Protein AF-W1YCN0-F1 (afdb_monomer_lite)

InterPro domains:
  IPR025559 Enhanced intracellular survival protein domain [PF13530] (15-84)
  IPR036527 SCP2 sterol-binding domain superfamily [G3DSA:3.30.1050.10] (1-85)
  IPR036527 SCP2 sterol-binding domain superfamily [SSF55718] (12-84)

Foldseek 3Di:
DDDDDDVVVQQDKDWFKEQEDEPPDLVRGAIKIWIPRVDPDIDIDGPTSDPPDDHPKYAYPVVVVCCVVVVDPLVVCVVVVRMDD

Radius of gyration: 14.89 Å; chains: 1; bounding box: 28×27×50 Å

Secondary structure (DSSP, 8-state):
--PPP-TTGGG--EEEEEEEE-TT-GGG-EEEEEEESSSSS-EEEEEESS--S--SEEEEHHHHHHHHHTSS-HHHHHHTTSEE-

Structure (mmCIF, N/CA/C/O backbone):
data_AF-W1YCN0-F1
#
_entry.id   AF-W1YCN0-F1
#
loop_
_atom_site.group_PDB
_atom_site.id
_atom_site.type_symbol
_atom_site.label_atom_id
_atom_site.label_alt_id
_atom_site.label_comp_id
_atom_site.label_asym_id
_atom_site.label_entity_id
_atom_site.label_seq_id
_atom_site.pdbx_PDB_ins_code
_atom_site.Cartn_x
_atom_site.Cartn_y
_atom_site.Cartn_z
_atom_site.occupancy
_atom_site.B_iso_or_equiv
_atom_site.auth_seq_id
_atom_site.auth_comp_id
_atom_site.auth_asym_id
_atom_site.auth_atom_id
_atom_site.pdbx_PDB_model_num
ATOM 1 N N . GLU A 1 1 ? 11.992 -11.359 -33.106 1.00 51.09 1 GLU A N 1
ATOM 2 C CA . GLU A 1 1 ? 12.421 -9.948 -33.117 1.00 51.09 1 GLU A CA 1
ATOM 3 C C . GLU A 1 1 ? 12.275 -9.432 -31.692 1.00 51.09 1 GLU A C 1
ATOM 5 O O . GLU A 1 1 ? 11.178 -9.510 -31.153 1.00 51.09 1 GLU A O 1
ATOM 10 N N . ALA A 1 2 ? 13.375 -9.097 -31.014 1.00 57.72 2 ALA A N 1
ATOM 11 C CA . ALA A 1 2 ? 13.323 -8.594 -29.641 1.00 57.72 2 ALA A CA 1
ATOM 12 C C . ALA A 1 2 ? 13.159 -7.076 -29.715 1.00 57.72 2 ALA A C 1
ATOM 14 O O . ALA A 1 2 ? 14.033 -6.401 -30.254 1.00 57.72 2 ALA A O 1
ATOM 15 N N . ILE A 1 3 ? 12.035 -6.553 -29.227 1.00 68.69 3 ILE A N 1
ATOM 16 C CA . ILE A 1 3 ? 11.836 -5.106 -29.127 1.00 68.69 3 ILE A CA 1
ATOM 17 C C . ILE A 1 3 ? 12.867 -4.598 -28.109 1.00 68.69 3 ILE A C 1
ATOM 19 O O . ILE A 1 3 ? 12.839 -5.059 -26.964 1.00 68.69 3 ILE A O 1
ATOM 23 N N . PRO A 1 4 ? 13.804 -3.714 -28.493 1.00 64.62 4 PRO A N 1
ATOM 24 C CA . PRO A 1 4 ? 14.776 -3.182 -27.552 1.00 64.62 4 PRO A CA 1
ATOM 25 C C . PRO A 1 4 ? 14.028 -2.383 -26.482 1.00 64.62 4 PRO A C 1
ATOM 27 O O . PRO A 1 4 ? 13.358 -1.395 -26.778 1.00 64.62 4 PRO A O 1
ATOM 30 N N . VAL A 1 5 ? 14.106 -2.847 -25.236 1.00 64.31 5 VAL A N 1
ATOM 31 C CA . VAL A 1 5 ? 13.538 -2.136 -24.089 1.00 64.31 5 VAL A CA 1
ATOM 32 C C . VAL A 1 5 ? 14.394 -0.899 -23.850 1.00 64.31 5 VAL A C 1
ATOM 34 O O . VAL A 1 5 ? 15.608 -1.010 -23.674 1.00 64.31 5 VAL A O 1
ATOM 37 N N . ASN A 1 6 ? 13.772 0.279 -23.849 1.00 70.00 6 ASN A N 1
ATOM 38 C CA . ASN A 1 6 ? 14.462 1.503 -23.471 1.00 70.00 6 ASN A CA 1
ATOM 39 C C . ASN A 1 6 ? 14.858 1.414 -21.984 1.00 70.00 6 ASN A C 1
ATOM 41 O O . ASN A 1 6 ? 13.990 1.380 -21.113 1.00 70.00 6 ASN A O 1
ATOM 45 N N . GLN A 1 7 ? 16.161 1.363 -21.691 1.00 63.75 7 GLN A N 1
ATOM 46 C CA . GLN A 1 7 ? 16.659 1.275 -20.314 1.00 63.75 7 GLN A CA 1
ATOM 47 C C . GLN A 1 7 ? 16.399 2.539 -19.489 1.00 63.75 7 GLN A C 1
ATOM 49 O O . GLN A 1 7 ? 16.308 2.451 -18.270 1.00 63.75 7 GLN A O 1
ATOM 54 N N . GLU A 1 8 ? 16.193 3.691 -20.125 1.00 62.72 8 GLU A N 1
ATOM 55 C CA . GLU A 1 8 ? 15.755 4.904 -19.427 1.00 62.72 8 GLU A CA 1
ATOM 56 C C . GLU A 1 8 ? 14.278 4.814 -19.023 1.00 62.72 8 GLU A C 1
ATOM 58 O O . GLU A 1 8 ? 13.899 5.305 -17.965 1.00 62.72 8 GLU A O 1
ATOM 63 N N . ALA A 1 9 ? 13.452 4.105 -19.805 1.00 59.72 9 ALA A N 1
ATOM 64 C CA . ALA A 1 9 ? 12.058 3.837 -19.447 1.00 59.72 9 ALA A CA 1
ATOM 65 C C . ALA A 1 9 ? 11.930 2.877 -18.247 1.00 59.72 9 ALA A C 1
ATOM 67 O O . ALA A 1 9 ? 10.950 2.944 -17.513 1.00 59.72 9 ALA A O 1
ATOM 68 N N . LEU A 1 10 ? 12.934 2.019 -18.010 1.00 57.28 10 LEU A N 1
ATOM 69 C CA . LEU A 1 10 ? 13.034 1.188 -16.797 1.00 57.28 10 LEU A CA 1
ATOM 70 C C . LEU A 1 10 ? 13.305 2.016 -15.525 1.00 57.28 10 LEU A C 1
ATOM 72 O O . LEU A 1 10 ? 13.046 1.531 -14.428 1.00 57.28 10 LEU A O 1
ATOM 76 N N . MET A 1 11 ? 13.813 3.243 -15.677 1.00 61.19 11 MET A N 1
ATOM 77 C CA . MET A 1 11 ? 14.132 4.193 -14.601 1.00 61.19 11 MET A CA 1
ATOM 78 C C . MET A 1 11 ? 13.099 5.332 -14.516 1.00 61.19 11 MET A C 1
ATOM 80 O O . MET A 1 11 ? 13.351 6.370 -13.903 1.00 61.19 11 MET A O 1
ATOM 84 N N . MET A 1 12 ? 11.946 5.195 -15.179 1.00 72.25 12 MET A N 1
ATOM 85 C CA . MET A 1 12 ? 10.894 6.201 -15.074 1.00 72.25 12 MET A CA 1
ATOM 86 C C . MET A 1 12 ? 10.215 6.105 -13.707 1.00 72.25 12 MET A C 1
ATOM 88 O O . MET A 1 12 ? 9.851 4.999 -13.295 1.00 72.25 12 MET A O 1
ATOM 92 N N . PRO A 1 13 ? 10.018 7.239 -13.014 1.00 80.12 13 PRO A N 1
ATOM 93 C CA . PRO A 1 13 ? 9.307 7.237 -11.758 1.00 80.12 13 PRO A CA 1
ATOM 94 C C . PRO A 1 13 ? 7.853 6.798 -11.968 1.00 80.12 13 PRO A C 1
ATOM 96 O O . PRO A 1 13 ? 7.138 7.350 -12.805 1.00 80.12 13 PRO A O 1
ATOM 99 N N . ILE A 1 14 ? 7.433 5.782 -11.221 1.00 87.50 14 ILE A N 1
ATOM 100 C CA . ILE A 1 14 ? 6.057 5.300 -11.142 1.00 87.50 14 ILE A CA 1
ATOM 101 C C . ILE A 1 14 ? 5.536 5.685 -9.770 1.00 87.50 14 ILE A C 1
ATOM 103 O O . ILE A 1 14 ? 6.103 5.277 -8.757 1.00 87.50 14 ILE A O 1
ATOM 107 N N . THR A 1 15 ? 4.440 6.428 -9.746 1.00 90.00 15 THR A N 1
ATOM 108 C CA . THR A 1 15 ? 3.758 6.818 -8.515 1.00 90.00 15 THR A CA 1
ATOM 109 C C . THR A 1 15 ? 2.568 5.896 -8.276 1.00 90.00 15 THR A C 1
ATOM 111 O O . THR A 1 15 ? 1.792 5.641 -9.195 1.00 90.00 15 THR A O 1
ATOM 114 N N . MET A 1 16 ? 2.431 5.398 -7.051 1.00 91.56 16 MET A N 1
ATOM 115 C CA . MET A 1 16 ? 1.280 4.619 -6.591 1.00 91.56 16 MET A CA 1
ATOM 116 C C . MET A 1 16 ? 0.804 5.128 -5.235 1.00 91.56 16 MET A C 1
ATOM 118 O O . MET A 1 16 ? 1.607 5.524 -4.391 1.00 91.56 16 MET A O 1
ATOM 122 N N . THR A 1 17 ? -0.499 5.060 -4.996 1.00 94.38 17 THR A N 1
ATOM 123 C CA . THR A 1 17 ? -1.132 5.456 -3.740 1.00 94.38 17 THR A CA 1
ATOM 124 C C . THR A 1 17 ? -1.570 4.234 -2.944 1.00 94.38 17 THR A C 1
ATOM 126 O O . THR A 1 17 ? -2.421 3.456 -3.373 1.00 94.38 17 THR A O 1
ATOM 129 N N . PHE A 1 18 ? -1.027 4.101 -1.739 1.00 93.88 18 PHE A N 1
ATOM 130 C CA . PHE A 1 18 ? -1.321 3.030 -0.798 1.00 93.88 18 PHE A CA 1
ATOM 131 C C . PHE A 1 18 ? -2.230 3.541 0.318 1.00 93.88 18 PHE A C 1
ATOM 133 O O . PHE A 1 18 ? -1.864 4.474 1.029 1.00 93.88 18 PHE A O 1
ATOM 140 N N . ALA A 1 19 ? -3.378 2.907 0.533 1.00 95.06 19 ALA A N 1
ATOM 141 C CA . ALA A 1 19 ? -4.133 3.025 1.774 1.00 95.06 19 ALA A CA 1
ATOM 142 C C . ALA A 1 19 ? -3.611 1.995 2.775 1.00 95.06 19 ALA A C 1
ATOM 144 O O . ALA A 1 19 ? -3.777 0.789 2.581 1.00 95.06 19 ALA A O 1
ATOM 145 N N . VAL A 1 20 ? -2.994 2.466 3.855 1.00 94.44 20 VAL A N 1
ATOM 146 C CA . VAL A 1 20 ? -2.437 1.603 4.901 1.00 94.44 20 VAL A CA 1
ATOM 147 C C . VAL A 1 20 ? -3.404 1.544 6.072 1.00 94.44 20 VAL A C 1
ATOM 149 O O . VAL A 1 20 ? -3.746 2.572 6.653 1.00 94.44 20 VAL A O 1
ATOM 152 N N . LYS A 1 21 ? -3.850 0.335 6.414 1.00 93.38 21 LYS A N 1
ATOM 153 C CA . LYS A 1 21 ? -4.715 0.069 7.570 1.00 93.38 21 LYS A CA 1
ATOM 154 C C . LYS A 1 21 ? -3.895 -0.492 8.726 1.00 93.38 21 LYS A C 1
ATOM 156 O O . LYS A 1 21 ? -3.107 -1.421 8.532 1.00 93.38 21 LYS A O 1
ATOM 161 N N . ASP A 1 22 ? -4.110 0.036 9.926 1.00 91.50 22 ASP A N 1
ATOM 162 C CA . ASP A 1 22 ? -3.413 -0.394 11.137 1.00 91.50 22 ASP A CA 1
ATOM 163 C C . ASP A 1 22 ? -4.338 -0.305 12.357 1.00 91.50 22 ASP A C 1
ATOM 165 O O . ASP A 1 22 ? -4.476 0.735 13.000 1.00 91.50 22 ASP A O 1
ATOM 169 N N . GLY A 1 23 ? -4.929 -1.446 12.719 1.00 86.31 23 GLY A N 1
ATOM 170 C CA . GLY A 1 23 ? -5.826 -1.543 13.870 1.00 86.31 23 GLY A CA 1
ATOM 171 C C . GLY A 1 23 ? -5.146 -1.409 15.240 1.00 86.31 23 GLY A C 1
ATOM 172 O O . GLY A 1 23 ? -5.844 -1.371 16.251 1.00 86.31 23 GLY A O 1
ATOM 173 N N . LEU A 1 24 ? -3.810 -1.363 15.308 1.00 88.31 24 LEU A N 1
ATOM 174 C CA . LEU A 1 24 ? -3.054 -1.220 16.559 1.00 88.31 24 LEU A CA 1
ATOM 175 C C . LEU A 1 24 ? -2.510 0.197 16.754 1.00 88.31 24 LEU A C 1
ATOM 177 O O . LEU A 1 24 ? -2.223 0.600 17.883 1.00 88.31 24 LEU A O 1
ATOM 181 N N . CYS A 1 25 ? -2.322 0.937 15.665 1.00 88.38 25 CYS A N 1
ATOM 182 C CA . CYS A 1 25 ? -1.577 2.185 15.650 1.00 88.38 25 CYS A CA 1
ATOM 183 C C . CYS A 1 25 ? -2.156 3.154 14.609 1.00 88.38 25 CYS A C 1
ATOM 185 O O . CYS A 1 25 ? -1.688 3.232 13.478 1.00 88.38 25 CYS A O 1
ATOM 187 N N . SER A 1 26 ? -3.118 3.981 15.027 1.00 88.62 26 SER A N 1
ATOM 188 C CA . SER A 1 26 ? -3.834 4.919 14.142 1.00 88.62 26 SER A CA 1
ATOM 189 C C . SER A 1 26 ? -2.944 5.945 13.428 1.00 88.62 26 SER A C 1
ATOM 191 O O . SER A 1 26 ? -3.300 6.462 12.378 1.00 88.62 26 SER A O 1
ATOM 193 N N . TRP A 1 27 ? -1.759 6.245 13.960 1.00 89.50 27 TRP A N 1
ATOM 194 C CA . TRP A 1 27 ? -0.782 7.131 13.318 1.00 89.50 27 TRP A CA 1
ATOM 195 C C . TRP A 1 27 ? -0.221 6.578 11.994 1.00 89.50 27 TRP A C 1
ATOM 197 O O . TRP A 1 27 ? 0.189 7.366 11.135 1.00 89.50 27 TRP A O 1
ATOM 207 N N . ASN A 1 28 ? -0.256 5.253 11.807 1.00 90.75 28 ASN A N 1
ATOM 208 C CA . ASN A 1 28 ? 0.106 4.580 10.556 1.00 90.75 28 ASN A CA 1
ATOM 209 C C . ASN A 1 28 ? -1.055 4.531 9.554 1.00 90.75 28 ASN A C 1
ATOM 211 O O . ASN A 1 28 ? -0.844 4.176 8.396 1.00 90.75 28 ASN A O 1
ATOM 215 N N . GLU A 1 29 ? -2.273 4.867 9.984 1.00 93.12 29 GLU A N 1
ATOM 216 C CA . GLU A 1 29 ? -3.424 4.879 9.093 1.00 93.12 29 GLU A CA 1
ATOM 217 C C . GLU A 1 29 ? -3.393 6.094 8.178 1.00 93.12 29 GLU A C 1
ATOM 219 O O . GLU A 1 29 ? -3.022 7.203 8.578 1.00 93.12 29 GLU A O 1
ATOM 224 N N . GLY A 1 30 ? -3.781 5.871 6.928 1.00 93.56 30 GLY A N 1
ATOM 225 C CA . GLY A 1 30 ? -3.911 6.930 5.944 1.00 93.56 30 GLY A CA 1
ATOM 226 C C . GLY A 1 30 ? -3.453 6.510 4.560 1.00 93.56 30 GLY A C 1
ATOM 227 O O . GLY A 1 30 ? -3.285 5.326 4.258 1.00 93.56 30 GLY A O 1
ATOM 228 N N . ARG A 1 31 ? -3.266 7.513 3.705 1.00 95.12 31 ARG A N 1
ATOM 229 C CA . ARG A 1 31 ? -2.816 7.338 2.327 1.00 95.12 31 ARG A CA 1
ATOM 230 C C . ARG A 1 31 ? -1.371 7.773 2.172 1.00 95.12 31 ARG A C 1
ATOM 232 O O . ARG A 1 31 ? -0.968 8.834 2.657 1.00 95.12 31 ARG A O 1
ATOM 239 N N . TYR A 1 32 ? -0.618 6.953 1.458 1.00 94.62 32 TYR A N 1
ATOM 240 C CA . TYR A 1 32 ? 0.802 7.112 1.216 1.00 94.62 32 TYR A CA 1
ATOM 241 C C . TYR A 1 32 ? 1.053 7.085 -0.279 1.00 94.62 32 TYR A C 1
ATOM 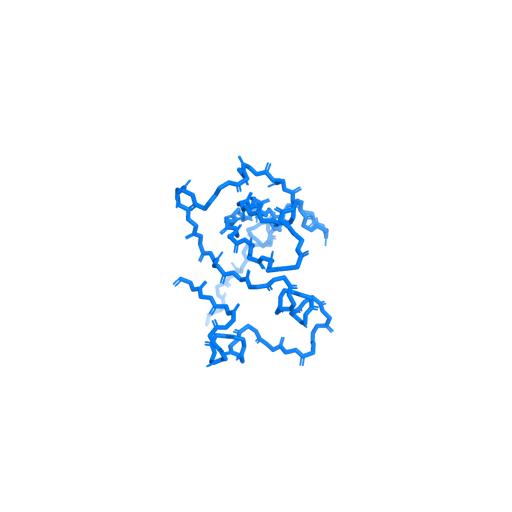243 O O . TYR A 1 32 ? 0.703 6.126 -0.956 1.00 94.62 32 TYR A O 1
ATOM 251 N N . GLU A 1 33 ? 1.668 8.139 -0.783 1.00 94.31 33 GLU A N 1
ATOM 252 C CA . GLU A 1 33 ? 2.194 8.171 -2.136 1.00 94.31 33 GLU A CA 1
ATOM 253 C C . GLU A 1 33 ? 3.582 7.532 -2.118 1.00 94.31 33 GLU A C 1
ATOM 255 O O . GLU A 1 33 ? 4.436 7.904 -1.304 1.00 94.31 33 GLU A O 1
ATOM 260 N N . VAL A 1 34 ? 3.779 6.540 -2.978 1.00 91.62 34 VAL A N 1
ATOM 261 C CA . VAL A 1 34 ? 5.031 5.807 -3.122 1.00 91.62 34 VAL A CA 1
ATOM 262 C C . VAL A 1 34 ? 5.527 5.962 -4.547 1.00 91.62 34 VAL A C 1
ATOM 264 O O . VAL A 1 34 ? 4.836 5.598 -5.497 1.00 91.6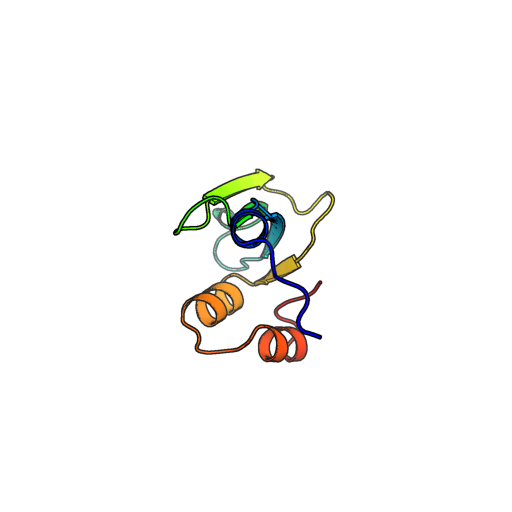2 34 VAL A O 1
ATOM 267 N N . GLU A 1 35 ? 6.736 6.493 -4.688 1.00 90.38 35 GLU A N 1
ATOM 268 C CA . GLU A 1 35 ? 7.404 6.641 -5.974 1.00 90.38 35 GLU A CA 1
ATOM 269 C C . GLU A 1 35 ? 8.501 5.581 -6.124 1.00 90.38 35 GLU A C 1
ATOM 271 O O . GLU A 1 35 ? 9.421 5.488 -5.305 1.00 90.38 35 GLU A O 1
ATOM 276 N N . TYR A 1 36 ? 8.404 4.791 -7.189 1.00 85.12 36 TYR A N 1
ATOM 277 C CA . TYR A 1 36 ? 9.357 3.756 -7.592 1.00 85.12 36 TYR A CA 1
ATOM 278 C C . TYR A 1 36 ? 10.084 4.171 -8.867 1.00 85.12 36 TYR A C 1
ATOM 280 O O . TYR A 1 36 ? 9.556 4.968 -9.619 1.00 85.12 36 TYR A O 1
ATOM 288 N N . GLY A 1 37 ? 11.254 3.609 -9.174 1.00 76.75 37 GLY A N 1
ATOM 289 C CA . GLY A 1 37 ? 11.894 3.766 -10.493 1.00 76.75 37 GLY A CA 1
ATOM 290 C C . GLY A 1 37 ? 12.761 5.018 -10.667 1.00 76.75 37 GLY A C 1
ATOM 291 O O . GLY A 1 37 ? 13.736 4.955 -11.404 1.00 76.75 37 GLY A O 1
ATOM 292 N N . GLY A 1 38 ? 12.505 6.104 -9.927 1.00 72.62 38 GLY A N 1
ATOM 293 C CA . GLY A 1 38 ? 13.367 7.298 -9.937 1.00 72.62 38 GLY A CA 1
ATOM 294 C C . GLY A 1 38 ? 14.700 7.132 -9.186 1.00 72.62 38 GLY A C 1
ATOM 295 O O . GLY A 1 38 ? 15.675 7.824 -9.479 1.00 72.62 38 GLY A O 1
ATOM 296 N N . ALA A 1 39 ? 14.769 6.204 -8.227 1.00 74.62 39 ALA A N 1
ATOM 297 C CA . ALA A 1 39 ? 15.959 5.910 -7.430 1.00 74.62 39 ALA A CA 1
ATOM 298 C C . ALA A 1 39 ? 16.006 4.433 -7.003 1.00 74.62 39 ALA A C 1
ATOM 300 O O . ALA A 1 39 ? 15.020 3.704 -7.104 1.00 74.62 39 ALA A O 1
ATOM 301 N N . LEU A 1 40 ? 17.163 4.000 -6.483 1.00 74.69 40 LEU A N 1
ATOM 302 C CA . LEU A 1 40 ? 17.372 2.633 -5.980 1.00 74.69 40 LEU A CA 1
ATOM 303 C C . LEU A 1 40 ? 16.490 2.311 -4.759 1.00 74.69 40 LEU A C 1
ATOM 305 O O . LEU A 1 40 ? 16.171 1.153 -4.505 1.00 74.69 40 LEU A O 1
ATOM 309 N N . THR A 1 41 ? 16.105 3.344 -4.008 1.00 80.56 41 THR A N 1
ATOM 310 C CA . THR A 1 41 ? 15.180 3.271 -2.875 1.00 80.56 41 THR A CA 1
ATOM 311 C C . THR A 1 41 ? 13.899 4.025 -3.213 1.00 80.56 41 THR A C 1
ATOM 313 O O . THR A 1 41 ? 13.999 5.180 -3.637 1.00 80.56 41 THR A O 1
ATOM 316 N N . PRO A 1 42 ? 12.714 3.434 -2.994 1.00 84.88 42 PRO A N 1
ATOM 317 C CA . PRO A 1 42 ? 11.459 4.137 -3.208 1.00 84.88 42 PRO A CA 1
ATOM 318 C C . PRO A 1 42 ? 11.325 5.317 -2.243 1.00 84.88 42 PRO A C 1
ATOM 320 O O . PRO A 1 42 ? 11.778 5.248 -1.096 1.00 84.88 42 PRO A O 1
ATOM 323 N N . SER A 1 43 ? 10.694 6.395 -2.705 1.00 88.88 43 SER A N 1
ATOM 324 C CA . SER A 1 43 ? 10.328 7.518 -1.841 1.00 88.88 43 SER A CA 1
ATOM 325 C C . SER A 1 43 ? 8.888 7.350 -1.368 1.00 88.88 43 SER A C 1
ATOM 327 O O . SER A 1 43 ? 8.041 6.863 -2.113 1.00 88.88 43 SER A O 1
ATOM 329 N N . VAL A 1 44 ? 8.620 7.696 -0.109 1.00 91.31 44 VAL A N 1
ATOM 330 C CA . VAL A 1 44 ? 7.298 7.533 0.506 1.00 91.31 44 VAL A CA 1
ATOM 331 C C . VAL A 1 44 ? 6.903 8.834 1.177 1.00 91.31 44 VAL A C 1
ATOM 333 O O . VAL A 1 44 ? 7.670 9.396 1.963 1.00 91.31 44 VAL A O 1
ATOM 336 N N . LYS A 1 45 ? 5.681 9.289 0.912 1.00 93.62 45 LYS A N 1
ATOM 337 C CA . LYS A 1 45 ? 5.104 10.477 1.533 1.00 93.62 45 LYS A CA 1
ATOM 338 C C . LYS A 1 45 ? 3.689 10.182 2.004 1.00 93.62 45 LYS A C 1
ATOM 340 O O . LYS A 1 45 ? 2.848 9.749 1.226 1.00 93.62 45 LYS A O 1
ATOM 345 N N . LYS A 1 46 ? 3.396 10.480 3.271 1.00 93.44 46 LYS A N 1
ATOM 346 C CA . LYS A 1 46 ? 2.013 10.478 3.759 1.00 93.44 46 LYS A CA 1
ATOM 347 C C . LYS A 1 46 ? 1.279 11.677 3.158 1.00 93.44 46 LYS A C 1
ATOM 349 O O . LYS A 1 46 ? 1.718 12.814 3.332 1.00 93.44 46 LYS A O 1
ATOM 354 N N . ILE A 1 47 ? 0.198 11.419 2.429 1.00 94.19 47 ILE A N 1
ATOM 355 C CA . ILE A 1 47 ? -0.601 12.450 1.748 1.00 94.19 47 ILE A CA 1
ATOM 356 C C . ILE A 1 47 ? -1.915 12.748 2.475 1.00 94.19 47 ILE A C 1
ATOM 358 O O . ILE A 1 47 ? -2.457 13.838 2.317 1.00 94.19 47 ILE A O 1
ATOM 362 N N . SER A 1 48 ? -2.419 11.805 3.276 1.00 92.12 48 SER A N 1
ATOM 363 C CA . SER A 1 48 ? -3.630 11.978 4.084 1.00 92.12 48 SER A CA 1
ATOM 364 C C . SER A 1 48 ? -3.617 11.046 5.293 1.00 92.12 48 SER A C 1
ATOM 366 O O . SER A 1 48 ? -3.083 9.942 5.207 1.00 92.12 48 SER A O 1
ATOM 368 N N . ASP A 1 49 ? -4.254 11.460 6.387 1.00 89.38 49 ASP A N 1
ATOM 369 C CA . ASP A 1 49 ? -4.571 10.600 7.538 1.00 89.38 49 ASP A CA 1
ATOM 370 C C . ASP A 1 49 ? -5.897 9.836 7.351 1.00 89.38 49 ASP A C 1
ATOM 372 O O . ASP A 1 49 ? -6.216 8.943 8.127 1.00 89.38 49 ASP A O 1
ATOM 376 N N . THR A 1 50 ? -6.675 10.165 6.314 1.00 86.31 50 THR A N 1
ATOM 377 C CA . THR A 1 50 ? -7.929 9.477 5.969 1.00 86.31 50 THR A CA 1
ATOM 378 C C . THR A 1 50 ? -7.792 8.653 4.694 1.00 86.31 50 THR A C 1
ATOM 380 O O . THR A 1 50 ? -6.951 8.925 3.831 1.00 86.31 50 THR A O 1
ATOM 383 N N . PHE A 1 51 ? -8.684 7.675 4.542 1.00 87.06 51 PHE A N 1
ATOM 384 C CA . PHE A 1 51 ? -8.792 6.832 3.349 1.00 87.06 51 PHE A CA 1
ATOM 385 C C . PHE A 1 51 ? -9.582 7.481 2.201 1.00 87.06 51 PHE A C 1
ATOM 387 O O . PHE A 1 51 ? -9.755 6.859 1.158 1.00 87.06 51 PHE A O 1
ATOM 394 N N . ASP A 1 52 ? -10.049 8.720 2.372 1.00 83.19 52 ASP A N 1
ATOM 395 C CA . ASP A 1 52 ? -10.885 9.396 1.382 1.00 83.19 52 ASP A CA 1
ATOM 396 C C . ASP A 1 52 ? -10.059 9.849 0.179 1.00 83.19 52 ASP A C 1
ATOM 398 O O . ASP A 1 52 ? -9.229 10.753 0.300 1.00 83.19 52 ASP A O 1
ATOM 402 N N . GLY A 1 53 ? -10.309 9.251 -0.985 1.00 84.19 53 GLY A N 1
ATOM 403 C CA . GLY A 1 53 ? -9.744 9.642 -2.276 1.00 84.19 53 GLY A CA 1
ATOM 404 C C . GLY A 1 53 ? -9.351 8.441 -3.132 1.00 84.19 53 GLY A C 1
ATOM 405 O O . GLY A 1 53 ? -9.678 7.304 -2.803 1.00 84.19 53 GLY A O 1
ATOM 406 N N . GLU A 1 54 ? -8.652 8.699 -4.237 1.00 86.75 54 GLU A N 1
ATOM 407 C CA . GLU A 1 54 ? -8.108 7.629 -5.077 1.00 86.75 54 GLU A CA 1
ATOM 408 C C . GLU A 1 54 ? -6.976 6.897 -4.352 1.00 86.75 54 GLU A C 1
ATOM 410 O O . GLU A 1 54 ? -6.170 7.501 -3.629 1.00 86.75 54 GLU A O 1
ATOM 415 N N . VAL A 1 55 ? -6.987 5.578 -4.515 1.00 91.38 55 VAL A N 1
ATOM 416 C CA . VAL A 1 55 ? -6.058 4.621 -3.926 1.00 91.38 55 VAL A CA 1
ATOM 417 C C . VAL A 1 55 ? -5.869 3.513 -4.951 1.00 91.38 55 VAL A C 1
ATOM 419 O O . VAL A 1 55 ? -6.856 2.995 -5.464 1.00 91.38 55 VAL A O 1
ATOM 422 N N . ASP A 1 56 ? -4.621 3.144 -5.216 1.00 91.25 56 ASP A N 1
ATOM 423 C CA . ASP A 1 56 ? -4.291 2.038 -6.115 1.00 91.25 56 ASP A CA 1
ATOM 424 C C . ASP A 1 56 ? -4.244 0.704 -5.369 1.00 91.25 56 ASP A C 1
ATOM 426 O O . ASP A 1 56 ? -4.538 -0.342 -5.934 1.00 91.25 56 ASP A O 1
ATOM 430 N N . ILE A 1 57 ? -3.807 0.723 -4.105 1.00 91.00 57 ILE A N 1
ATOM 431 C CA . ILE A 1 57 ? -3.658 -0.475 -3.278 1.00 91.00 57 ILE A CA 1
ATOM 432 C C . ILE A 1 57 ? -4.106 -0.173 -1.852 1.00 91.00 57 ILE A C 1
ATOM 434 O O . ILE A 1 57 ? -3.626 0.765 -1.225 1.00 91.00 57 ILE A O 1
ATOM 438 N N . THR A 1 58 ? -4.964 -1.011 -1.282 1.00 92.94 58 THR A N 1
ATOM 439 C CA . THR A 1 58 ? -5.246 -1.015 0.158 1.00 92.94 58 THR A CA 1
ATOM 440 C C . THR A 1 58 ? -4.577 -2.217 0.811 1.00 92.94 58 THR A C 1
ATOM 442 O O . THR A 1 58 ? -4.786 -3.348 0.377 1.00 92.94 58 THR A O 1
ATOM 445 N N . VAL A 1 59 ? -3.793 -1.991 1.866 1.00 93.38 59 VAL A N 1
ATOM 446 C CA . VAL A 1 59 ? -2.993 -3.028 2.531 1.00 93.38 59 VAL A CA 1
ATOM 447 C C . VAL A 1 59 ? -2.996 -2.861 4.049 1.00 93.38 59 VAL A C 1
ATOM 449 O O . VAL A 1 59 ? -2.973 -1.748 4.573 1.00 93.38 59 VAL A O 1
ATOM 452 N N . GLU A 1 60 ? -3.003 -3.973 4.778 1.00 93.00 60 GLU A N 1
ATOM 453 C CA . GLU A 1 60 ? -2.765 -3.959 6.225 1.00 93.00 60 GLU A CA 1
ATOM 454 C C . GLU A 1 60 ? -1.269 -3.818 6.545 1.00 93.00 60 GLU A C 1
ATOM 456 O O . GLU A 1 60 ? -0.425 -4.442 5.900 1.00 93.00 60 GLU A O 1
ATOM 461 N N . VAL A 1 61 ? -0.911 -3.064 7.589 1.00 91.19 61 VAL A N 1
ATOM 462 C CA . VAL A 1 61 ? 0.499 -2.811 7.961 1.00 91.19 61 VAL A CA 1
ATOM 463 C C . VAL A 1 61 ? 1.306 -4.100 8.204 1.00 91.19 61 VAL A C 1
ATOM 465 O O . VAL A 1 61 ? 2.493 -4.187 7.873 1.00 91.19 61 VAL A O 1
ATOM 468 N N . GLY A 1 62 ? 0.658 -5.141 8.737 1.00 90.00 62 GLY A N 1
ATOM 469 C CA . GLY A 1 62 ? 1.280 -6.447 8.953 1.00 90.00 62 GLY A CA 1
ATOM 470 C C . GLY A 1 62 ? 1.587 -7.165 7.638 1.00 90.00 62 GLY A C 1
ATOM 471 O O . GLY A 1 62 ? 2.686 -7.689 7.462 1.00 90.00 62 GLY A O 1
ATOM 472 N N . ALA A 1 63 ? 0.654 -7.121 6.685 1.00 88.88 63 ALA A N 1
ATOM 473 C CA . ALA A 1 63 ? 0.835 -7.668 5.343 1.00 88.88 63 ALA A CA 1
ATOM 474 C C . ALA A 1 63 ? 1.904 -6.903 4.553 1.00 88.88 63 ALA A C 1
ATOM 476 O O . ALA A 1 63 ? 2.739 -7.517 3.892 1.00 88.88 63 ALA A O 1
ATOM 477 N N . LEU A 1 64 ? 1.944 -5.573 4.685 1.00 89.31 64 LEU A N 1
ATOM 478 C CA . LEU 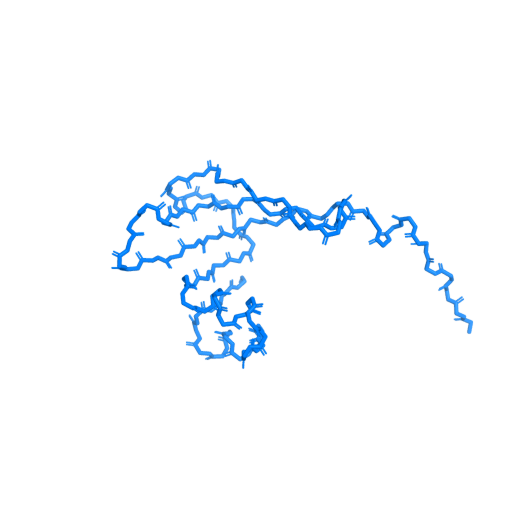A 1 64 ? 2.994 -4.744 4.095 1.00 89.31 64 LEU A CA 1
ATOM 479 C C . LEU A 1 64 ? 4.380 -5.151 4.615 1.00 89.31 64 LEU A C 1
ATOM 481 O O . LEU A 1 64 ? 5.321 -5.281 3.835 1.00 89.31 64 LEU A O 1
ATOM 485 N N . SER A 1 65 ? 4.499 -5.420 5.917 1.00 90.00 65 SER A N 1
ATOM 486 C CA . SER A 1 65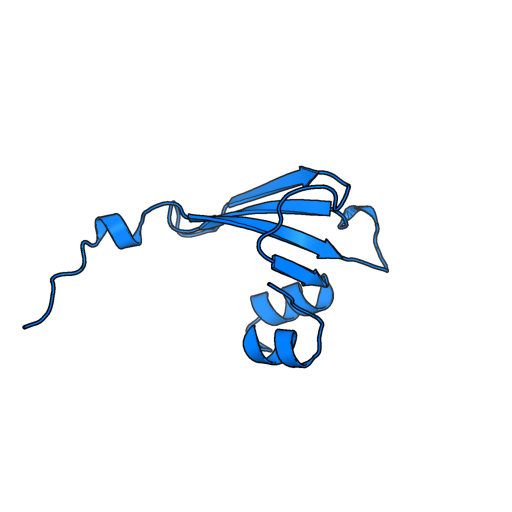 ? 5.751 -5.890 6.523 1.00 90.00 65 SER A CA 1
ATOM 487 C C . SER A 1 65 ? 6.187 -7.250 5.962 1.00 90.00 65 SER A C 1
ATOM 489 O O . SER A 1 65 ? 7.361 -7.447 5.652 1.00 90.00 65 SER A O 1
ATOM 491 N N . GLN A 1 66 ? 5.245 -8.178 5.769 1.00 89.31 66 GLN A N 1
ATOM 492 C CA . GLN A 1 66 ? 5.520 -9.485 5.160 1.00 89.31 66 GLN A CA 1
ATOM 493 C C . GLN A 1 66 ? 5.943 -9.363 3.690 1.00 89.31 66 GLN A C 1
ATOM 495 O O . GLN A 1 66 ? 6.877 -10.040 3.256 1.00 89.31 66 GLN A O 1
ATOM 500 N N . LEU A 1 67 ? 5.305 -8.458 2.943 1.00 87.25 67 LEU A N 1
ATOM 501 C CA . LEU A 1 67 ? 5.666 -8.162 1.560 1.00 87.25 67 LEU A CA 1
ATOM 502 C C . LEU A 1 67 ? 7.087 -7.588 1.466 1.00 87.25 67 LEU A C 1
ATOM 504 O O . LEU A 1 67 ? 7.877 -8.037 0.639 1.00 87.25 67 LEU A O 1
ATOM 508 N N . LEU A 1 68 ? 7.436 -6.644 2.348 1.00 85.44 68 LEU A N 1
ATOM 509 C CA . LEU A 1 68 ? 8.766 -6.024 2.405 1.00 85.44 68 LEU A CA 1
ATOM 510 C C . LEU A 1 68 ? 9.870 -7.024 2.770 1.00 85.44 68 LEU A C 1
ATOM 512 O O . LEU A 1 68 ? 10.976 -6.942 2.241 1.00 85.44 68 LEU A O 1
ATOM 516 N N . MET A 1 69 ? 9.578 -7.977 3.657 1.00 89.81 69 MET A N 1
ATOM 517 C CA . MET A 1 69 ? 10.518 -9.041 4.025 1.00 89.81 69 MET A CA 1
ATOM 518 C C . MET A 1 69 ? 10.610 -10.157 2.974 1.00 89.81 69 MET A C 1
ATOM 520 O O . MET A 1 69 ? 11.468 -11.030 3.095 1.00 89.81 69 MET A O 1
ATOM 524 N N . GLY A 1 70 ? 9.726 -10.161 1.971 1.00 87.31 70 GLY A N 1
ATOM 525 C CA . GLY A 1 70 ? 9.635 -11.223 0.971 1.00 87.31 70 GLY A CA 1
ATOM 526 C C . GLY A 1 70 ? 9.138 -12.559 1.531 1.00 87.31 70 GLY A C 1
ATOM 527 O O . GLY A 1 70 ? 9.361 -13.596 0.910 1.00 87.31 70 GLY A O 1
ATOM 528 N N . THR A 1 71 ? 8.490 -12.563 2.702 1.00 86.75 71 THR A N 1
ATOM 529 C CA . THR A 1 71 ? 7.941 -13.784 3.313 1.00 86.75 71 THR A CA 1
ATOM 530 C C . THR A 1 71 ? 6.648 -14.240 2.648 1.00 86.75 71 THR A C 1
ATOM 532 O O . THR A 1 71 ? 6.397 -15.442 2.603 1.00 86.75 71 THR A O 1
ATOM 535 N N . LEU A 1 72 ? 5.852 -13.311 2.111 1.00 86.56 72 LEU A N 1
ATOM 536 C CA . LEU A 1 72 ? 4.655 -13.600 1.319 1.00 86.56 72 LEU A CA 1
ATOM 537 C C . LEU A 1 72 ? 4.641 -12.762 0.045 1.00 86.56 72 LEU A C 1
ATOM 539 O O . LEU A 1 72 ? 5.109 -11.621 0.029 1.00 86.56 72 LEU A O 1
ATOM 543 N N . THR A 1 73 ? 4.086 -13.322 -1.030 1.00 87.75 73 THR A N 1
ATOM 544 C CA . THR A 1 73 ? 3.911 -12.575 -2.276 1.00 87.75 73 THR A CA 1
ATOM 545 C C . THR A 1 73 ? 2.648 -11.718 -2.218 1.00 87.75 73 THR A C 1
ATOM 547 O O . THR A 1 73 ? 1.694 -12.034 -1.508 1.00 87.75 73 THR A O 1
ATOM 550 N N . ALA A 1 74 ? 2.589 -10.654 -3.026 1.00 84.31 74 ALA A N 1
ATOM 551 C CA . ALA A 1 74 ? 1.384 -9.828 -3.136 1.00 84.31 74 ALA A CA 1
ATOM 552 C C . ALA A 1 74 ? 0.142 -10.652 -3.526 1.00 84.31 74 ALA A C 1
ATOM 554 O O . ALA A 1 74 ? -0.956 -10.354 -3.071 1.00 84.31 74 ALA A O 1
ATOM 555 N N . ARG A 1 75 ? 0.309 -11.722 -4.317 1.00 87.12 75 ARG A N 1
ATOM 556 C CA . ARG A 1 75 ? -0.789 -12.634 -4.674 1.00 87.12 75 ARG A CA 1
ATOM 557 C C . ARG A 1 75 ? -1.331 -13.397 -3.471 1.00 87.12 75 ARG A C 1
ATOM 559 O O . ARG A 1 75 ? -2.547 -13.511 -3.345 1.00 87.12 75 ARG A O 1
ATOM 566 N N . ASP A 1 76 ? -0.452 -13.877 -2.597 1.00 87.69 76 ASP A N 1
ATOM 567 C CA . ASP A 1 76 ? -0.858 -14.580 -1.375 1.00 87.69 76 ASP A CA 1
ATOM 568 C C . ASP A 1 76 ? -1.608 -13.626 -0.436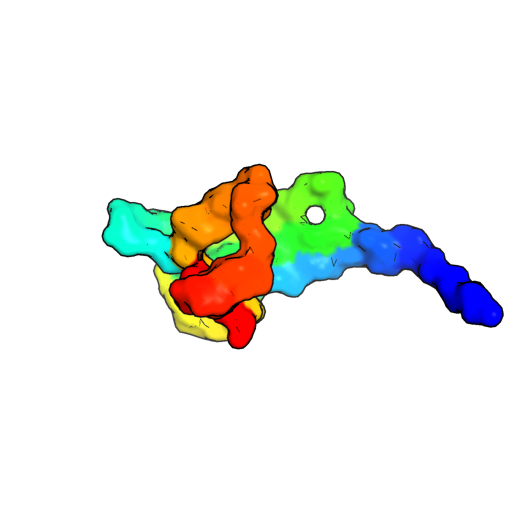 1.00 87.69 76 ASP A C 1
ATOM 570 O O . ASP A 1 76 ? -2.659 -13.966 0.097 1.00 87.69 76 ASP A O 1
ATOM 574 N N . LEU A 1 77 ? -1.132 -12.383 -0.315 1.00 85.38 77 LEU A N 1
ATOM 575 C CA . LEU A 1 77 ? -1.780 -11.359 0.509 1.00 85.38 77 LEU A CA 1
ATOM 576 C C . LEU A 1 77 ? -3.148 -10.923 -0.036 1.00 85.38 77 LEU A C 1
ATOM 578 O O . LEU A 1 77 ? -4.054 -10.648 0.753 1.00 85.38 77 LEU A O 1
ATOM 582 N N . VAL A 1 78 ? -3.324 -10.893 -1.363 1.00 88.06 78 VAL A N 1
ATOM 583 C CA . VAL A 1 78 ? -4.641 -10.678 -1.991 1.00 88.06 78 VAL A CA 1
ATOM 584 C C . VAL A 1 78 ? -5.580 -11.839 -1.697 1.00 88.06 78 VAL A C 1
ATOM 586 O O . VAL A 1 78 ? -6.740 -11.620 -1.359 1.00 88.06 78 VAL A O 1
ATOM 589 N N . PHE A 1 79 ? -5.084 -13.075 -1.782 1.00 85.25 79 PHE A N 1
ATOM 590 C CA . PHE A 1 79 ? -5.874 -14.259 -1.454 1.00 85.25 79 PHE A CA 1
ATOM 591 C C . PHE A 1 79 ? -6.330 -14.265 0.014 1.00 85.25 79 PHE A C 1
ATOM 593 O O . PHE A 1 79 ? -7.467 -14.629 0.303 1.00 85.25 79 PHE A O 1
ATOM 600 N N . GLU A 1 80 ? -5.482 -13.802 0.935 1.00 85.69 80 GLU A N 1
ATOM 601 C CA . GLU A 1 80 ? -5.826 -13.645 2.353 1.00 85.69 80 GLU A CA 1
ATOM 602 C C . GLU A 1 80 ? -6.733 -12.433 2.647 1.00 85.69 80 GLU A C 1
ATOM 604 O O . GLU A 1 80 ? -7.144 -12.245 3.791 1.00 85.69 80 GLU A O 1
ATOM 609 N N . GLY A 1 81 ? -7.048 -11.603 1.645 1.00 85.06 81 GLY A N 1
ATOM 610 C CA . GLY A 1 81 ? -7.855 -10.389 1.806 1.00 85.06 81 GLY A CA 1
ATOM 611 C C . GLY A 1 81 ? -7.138 -9.244 2.530 1.00 85.06 81 GLY A C 1
ATOM 612 O O . GLY A 1 81 ? -7.774 -8.259 2.898 1.00 85.06 81 GLY A O 1
ATOM 613 N N . LYS A 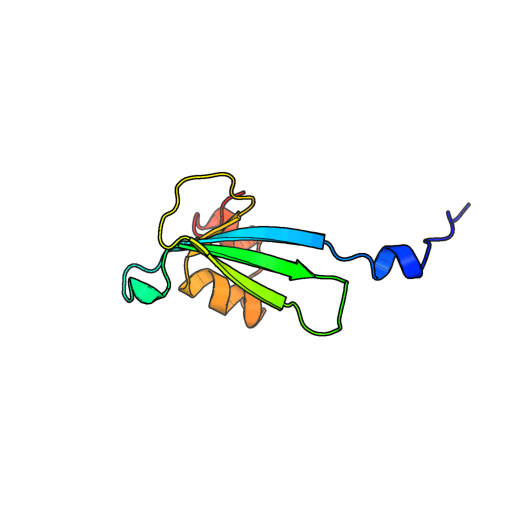1 82 ? -5.820 -9.359 2.729 1.00 82.00 82 LYS A N 1
ATOM 614 C CA . LYS A 1 82 ? -4.985 -8.368 3.429 1.00 82.00 82 LYS A CA 1
ATOM 615 C C . LYS A 1 82 ? -4.364 -7.328 2.497 1.00 82.00 82 LYS A C 1
ATOM 617 O O . LYS A 1 82 ? -3.808 -6.334 2.965 1.00 82.00 82 LYS A O 1
ATOM 622 N N . LEU A 1 83 ? -4.435 -7.573 1.189 1.00 86.00 83 LEU A N 1
ATOM 623 C CA . LEU A 1 83 ? -4.093 -6.637 0.125 1.00 86.00 83 LEU A CA 1
ATOM 624 C C . LEU A 1 83 ? -5.250 -6.602 -0.877 1.00 86.00 83 LEU A C 1
ATOM 626 O O . LEU A 1 83 ? -5.804 -7.635 -1.235 1.00 86.00 83 LEU A O 1
ATOM 630 N N . SER A 1 84 ? -5.623 -5.416 -1.334 1.00 85.06 84 SER A N 1
ATOM 631 C CA . SER A 1 84 ? -6.636 -5.221 -2.374 1.00 85.06 84 SER A CA 1
ATOM 632 C C . SER A 1 84 ? -6.179 -4.131 -3.330 1.00 85.06 84 SER A C 1
ATOM 634 O O . SER A 1 84 ? -5.453 -3.229 -2.916 1.00 85.06 84 SER A O 1
ATOM 636 N N . VAL A 1 85 ? -6.567 -4.271 -4.595 1.00 79.75 85 VAL A N 1
ATOM 637 C CA . VAL A 1 85 ? -6.299 -3.336 -5.694 1.00 79.75 85 VAL A CA 1
ATOM 638 C C . VAL A 1 85 ? -7.629 -2.734 -6.110 1.00 79.75 85 VAL A C 1
ATOM 640 O O . VAL A 1 85 ? -8.585 -3.538 -6.232 1.00 79.75 85 VAL A O 1
#

Sequence (85 aa):
EAIPVNQEALMMPITMTFAVKDGLCSWNEGRYEVEYGGALTPSVKKISDTFDGEVDITVEVGALSQLLMGTLTARDLVFEGKLSV

pLDDT: mean 84.63, std 10.2, range [51.09, 95.12]

Organism: NCBI:txid408170